Protein AF-A0A1Q7SED5-F1 (afdb_monomer)

Radius of gyration: 15.34 Å; Cα contacts (8 Å, |Δi|>4): 92; chains: 1; bounding box: 30×29×46 Å

Mean predicted aligned error: 9.89 Å

Nearest PDB structures (foldseek):
  7np7-assembly1_DB  TM=5.498E-01  e=6.475E+00  Mycobacterium tuberculosis H37Rv
  9dqj-assembly1_A  TM=3.753E-01  e=3.740E+00  Homo sapiens

Sequence (93 aa):
MKPGSVFAREEALFVLAVLVGSVAGLAAGQILVRWMSGATAGNAALAVATTVTGATHARLVHRRPLGSLLPSVAVGAPLAYVIMRAIHALLGS

Structure (mmCIF, N/CA/C/O backbone):
data_AF-A0A1Q7SED5-F1
#
_entry.id   AF-A0A1Q7SED5-F1
#
loop_
_atom_site.group_PDB
_atom_site.id
_atom_site.type_symbol
_atom_site.label_atom_id
_atom_site.label_alt_id
_atom_site.label_comp_id
_atom_site.label_asym_id
_atom_site.label_entity_id
_atom_site.label_seq_id
_atom_site.pdbx_PDB_ins_code
_atom_site.Cartn_x
_atom_site.Cartn_y
_atom_site.Cartn_z
_atom_site.occupancy
_atom_site.B_iso_or_equiv
_atom_site.auth_seq_id
_atom_site.auth_comp_id
_atom_site.auth_asym_id
_atom_site.auth_atom_id
_atom_site.pdbx_PDB_model_num
ATOM 1 N N . MET A 1 1 ? 13.482 1.655 -30.263 1.00 52.50 1 MET A N 1
ATOM 2 C CA . MET A 1 1 ? 12.116 1.264 -29.834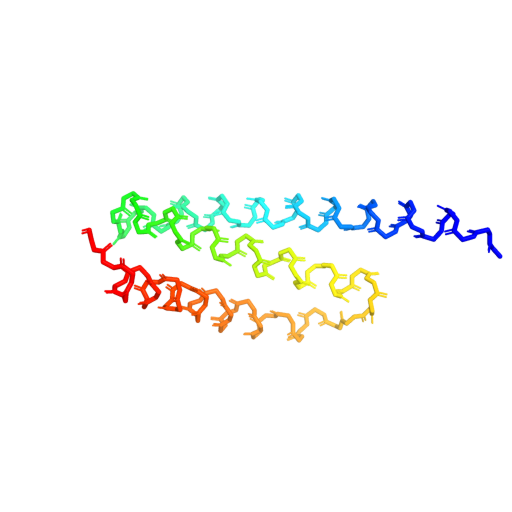 1.00 52.50 1 MET A CA 1
ATOM 3 C C . MET A 1 1 ? 11.217 2.485 -29.982 1.00 52.50 1 MET A C 1
ATOM 5 O O . MET A 1 1 ? 11.672 3.570 -29.647 1.00 52.50 1 MET A O 1
ATOM 9 N N . LYS A 1 2 ? 10.008 2.361 -30.551 1.00 51.25 2 LYS A N 1
ATOM 10 C CA . LYS A 1 2 ? 9.104 3.515 -30.744 1.00 51.25 2 LYS A CA 1
ATOM 11 C C . LYS A 1 2 ? 8.656 4.051 -29.372 1.00 51.25 2 LYS A C 1
ATOM 13 O O . LYS A 1 2 ? 8.293 3.223 -28.537 1.00 51.25 2 LYS A O 1
ATOM 18 N N . PRO A 1 3 ? 8.618 5.372 -29.130 1.00 56.75 3 PRO A N 1
ATOM 19 C CA . PRO A 1 3 ? 8.242 5.936 -27.827 1.00 56.75 3 PRO A CA 1
ATOM 20 C C . PRO A 1 3 ? 6.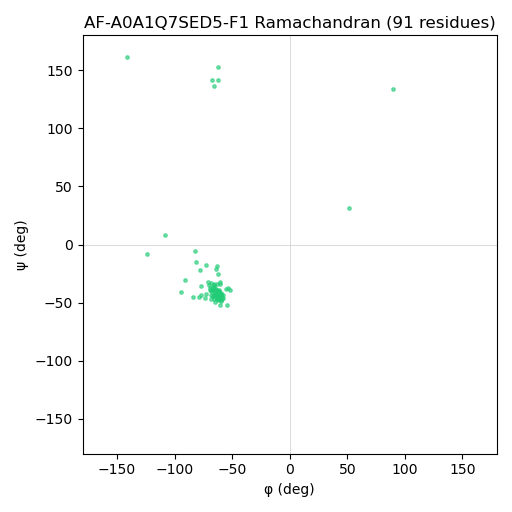882 5.422 -27.320 1.00 56.75 3 PRO A C 1
ATOM 22 O O . PRO A 1 3 ? 6.769 5.056 -26.156 1.00 56.75 3 PRO A O 1
ATOM 25 N N . GLY A 1 4 ? 5.896 5.223 -28.205 1.00 63.44 4 GLY A N 1
ATOM 26 C CA . GLY A 1 4 ? 4.597 4.639 -27.831 1.00 63.44 4 GLY A CA 1
ATOM 27 C C . GLY A 1 4 ? 4.650 3.202 -27.279 1.00 63.44 4 GLY A C 1
ATOM 28 O O . GLY A 1 4 ? 3.798 2.819 -26.489 1.00 63.44 4 GLY A O 1
ATOM 29 N N . SER A 1 5 ? 5.674 2.411 -27.624 1.00 64.81 5 SER A N 1
ATOM 30 C CA . SER A 1 5 ? 5.859 1.053 -27.074 1.00 64.81 5 SER A CA 1
ATOM 31 C C . SER A 1 5 ? 6.438 1.042 -25.654 1.00 64.81 5 SER A C 1
ATOM 33 O O . SER A 1 5 ? 6.264 0.065 -24.931 1.00 64.81 5 SER A O 1
ATOM 35 N N . VAL A 1 6 ? 7.112 2.123 -25.249 1.00 66.62 6 VAL A N 1
ATOM 36 C CA . VAL A 1 6 ? 7.655 2.281 -23.892 1.00 66.62 6 VAL A CA 1
ATOM 37 C C . VAL A 1 6 ? 6.538 2.692 -22.935 1.00 66.62 6 VAL A C 1
ATOM 39 O O . VAL A 1 6 ? 6.378 2.052 -21.901 1.00 66.62 6 VAL A O 1
ATOM 42 N N . PHE A 1 7 ? 5.698 3.650 -23.343 1.00 68.31 7 PHE A N 1
ATOM 43 C CA . PHE A 1 7 ? 4.521 4.072 -22.576 1.00 68.31 7 PHE A CA 1
ATOM 44 C C . PHE A 1 7 ? 3.532 2.926 -22.335 1.00 68.31 7 PHE A C 1
ATOM 46 O O . PHE A 1 7 ? 3.175 2.662 -21.193 1.00 68.31 7 PHE A O 1
ATOM 53 N N . ALA A 1 8 ? 3.172 2.164 -23.375 1.00 77.38 8 ALA A N 1
ATOM 54 C CA . ALA A 1 8 ? 2.263 1.022 -23.224 1.00 77.38 8 ALA A CA 1
ATOM 55 C C . ALA A 1 8 ? 2.809 -0.052 -22.262 1.00 77.38 8 ALA A C 1
ATOM 57 O O . ALA A 1 8 ? 2.057 -0.717 -21.549 1.00 77.38 8 ALA A O 1
ATOM 58 N N . ARG A 1 9 ? 4.137 -0.221 -22.220 1.00 80.56 9 ARG A N 1
ATOM 59 C CA . ARG A 1 9 ? 4.793 -1.150 -21.298 1.00 80.56 9 ARG A CA 1
ATOM 60 C C . ARG A 1 9 ? 4.772 -0.628 -19.863 1.00 80.56 9 ARG A C 1
ATOM 62 O O . ARG A 1 9 ? 4.536 -1.419 -18.957 1.00 80.56 9 ARG A O 1
ATOM 69 N N . GLU A 1 10 ? 5.027 0.657 -19.643 1.00 78.50 10 GLU A N 1
ATOM 70 C CA . GLU A 1 10 ? 4.952 1.259 -18.306 1.00 78.50 10 GLU A CA 1
ATOM 71 C C . GLU A 1 10 ? 3.528 1.230 -17.748 1.00 78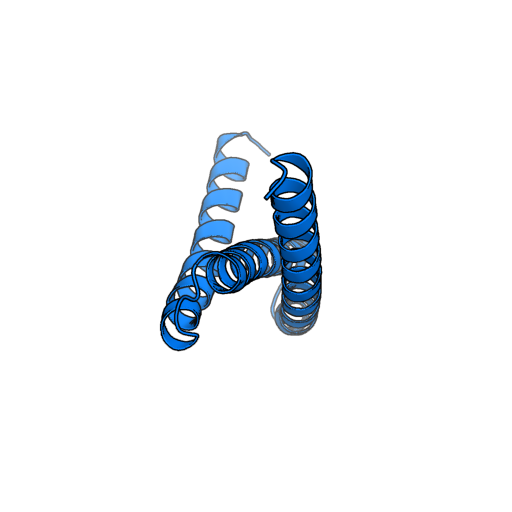.50 10 GLU A C 1
ATOM 73 O O . GLU A 1 10 ? 3.343 0.806 -16.609 1.00 78.50 10 GLU A O 1
ATOM 78 N N . GLU A 1 11 ? 2.516 1.550 -18.558 1.00 82.06 11 GLU A N 1
ATOM 79 C CA . GLU A 1 11 ? 1.113 1.461 -18.140 1.00 82.06 11 GLU A CA 1
ATOM 80 C C . GLU A 1 11 ? 0.712 0.030 -17.768 1.00 82.06 11 GLU A C 1
ATOM 82 O O . GLU A 1 11 ? 0.111 -0.189 -16.718 1.00 82.06 11 GLU A O 1
ATOM 87 N N . ALA A 1 12 ? 1.107 -0.970 -18.562 1.00 83.44 12 ALA A N 1
ATOM 88 C CA . ALA A 1 12 ? 0.833 -2.370 -18.241 1.00 83.44 12 ALA A CA 1
ATOM 89 C C . ALA A 1 12 ? 1.490 -2.807 -16.916 1.00 83.44 12 ALA A C 1
ATOM 91 O O . ALA A 1 12 ? 0.885 -3.534 -16.123 1.00 83.44 12 ALA A O 1
ATOM 92 N N . LEU A 1 13 ? 2.717 -2.348 -16.646 1.00 83.44 13 LEU A N 1
ATOM 93 C CA . LEU A 1 13 ? 3.411 -2.624 -15.385 1.00 83.44 13 LEU A CA 1
ATOM 94 C C . LEU A 1 13 ? 2.774 -1.884 -14.204 1.00 83.44 13 LEU A C 1
ATOM 96 O O . LEU A 1 13 ? 2.726 -2.434 -13.102 1.00 83.44 13 LEU A O 1
ATOM 100 N N . PHE A 1 14 ? 2.262 -0.675 -14.424 1.00 81.88 14 PHE A N 1
ATOM 101 C CA . PHE A 1 14 ? 1.500 0.065 -13.426 1.00 81.88 14 PHE A CA 1
ATOM 102 C C . PHE A 1 14 ? 0.181 -0.635 -13.096 1.00 81.88 14 PHE A C 1
ATOM 104 O O . PHE A 1 14 ? -0.098 -0.859 -11.922 1.00 81.88 14 PHE A O 1
ATOM 111 N N . VAL A 1 15 ? -0.582 -1.080 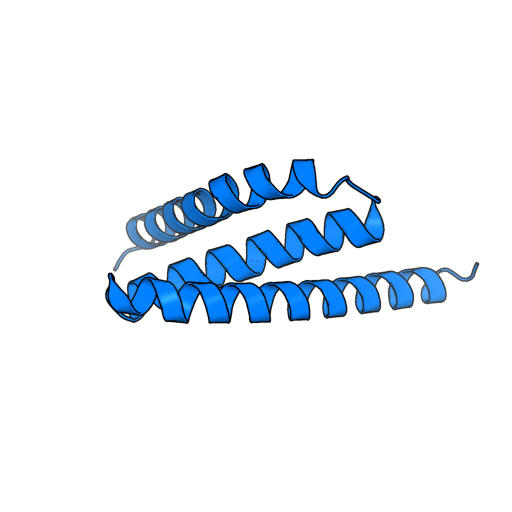-14.099 1.00 86.75 15 VAL A N 1
ATOM 112 C CA . VAL A 1 15 ? -1.818 -1.853 -13.890 1.00 86.75 15 VAL A CA 1
ATOM 113 C C . VAL A 1 15 ? -1.534 -3.131 -13.098 1.00 86.75 15 VAL A C 1
ATOM 115 O O . VAL A 1 15 ? -2.244 -3.434 -12.140 1.00 86.75 15 VAL A O 1
ATOM 118 N N . LEU A 1 16 ? -0.457 -3.850 -13.428 1.00 84.38 16 LEU A N 1
ATOM 119 C CA . LEU A 1 16 ? -0.046 -5.028 -12.664 1.00 84.38 16 LEU A CA 1
ATOM 120 C C . LEU A 1 16 ? 0.297 -4.671 -11.209 1.00 84.38 16 LEU A C 1
ATOM 122 O O . LEU A 1 16 ? -0.091 -5.386 -10.285 1.00 84.38 16 LEU A O 1
ATOM 126 N N . ALA A 1 17 ? 0.993 -3.556 -10.993 1.00 84.44 17 ALA A N 1
ATOM 127 C CA . ALA A 1 17 ? 1.315 -3.075 -9.657 1.00 84.44 17 ALA A CA 1
ATOM 128 C C . ALA A 1 17 ? 0.064 -2.686 -8.856 1.00 84.44 17 ALA A C 1
ATOM 130 O O . ALA A 1 17 ? -0.008 -3.004 -7.668 1.00 84.44 17 ALA A O 1
ATOM 131 N N . VAL A 1 18 ? -0.925 -2.063 -9.503 1.00 84.81 18 VAL A N 1
ATOM 132 C CA . VAL A 1 18 ? -2.218 -1.717 -8.898 1.00 84.81 18 VAL A CA 1
ATOM 133 C C . VAL A 1 18 ? -2.955 -2.981 -8.477 1.00 84.81 18 VAL A C 1
ATOM 135 O O . VAL A 1 18 ? -3.412 -3.047 -7.343 1.00 84.81 18 VAL A O 1
ATOM 138 N N . LEU A 1 19 ? -3.006 -4.016 -9.323 1.00 88.44 19 LEU A N 1
ATOM 139 C CA . LEU A 1 19 ? -3.640 -5.291 -8.967 1.00 88.44 19 LEU A CA 1
ATOM 140 C C . LEU A 1 19 ? -3.005 -5.914 -7.717 1.00 88.44 19 LEU A C 1
ATOM 142 O O . LEU A 1 19 ? -3.714 -6.320 -6.796 1.00 88.44 19 LEU A O 1
ATOM 146 N N . VAL A 1 20 ? -1.671 -5.943 -7.651 1.00 85.25 20 VAL A N 1
ATOM 147 C CA . VAL A 1 20 ? -0.942 -6.458 -6.479 1.00 85.25 20 VAL A CA 1
ATOM 148 C C . VAL A 1 20 ? -1.232 -5.612 -5.236 1.00 85.25 20 VAL A C 1
ATOM 150 O O . VAL A 1 20 ? -1.491 -6.160 -4.162 1.00 85.25 20 VAL A O 1
ATOM 153 N N . GLY A 1 21 ? -1.242 -4.285 -5.376 1.00 84.19 21 GLY A N 1
ATOM 154 C CA . GLY A 1 21 ? -1.602 -3.369 -4.300 1.00 84.19 21 GLY A CA 1
ATOM 155 C C . GLY A 1 21 ? -3.029 -3.565 -3.800 1.00 84.19 21 GLY A C 1
ATOM 156 O O . GLY A 1 21 ? -3.238 -3.687 -2.597 1.00 84.19 21 GLY A O 1
ATOM 157 N N . SER A 1 22 ? -4.008 -3.671 -4.696 1.00 82.56 22 SER A N 1
ATOM 158 C CA . SER A 1 22 ? -5.414 -3.895 -4.348 1.00 82.56 22 SER A CA 1
ATOM 159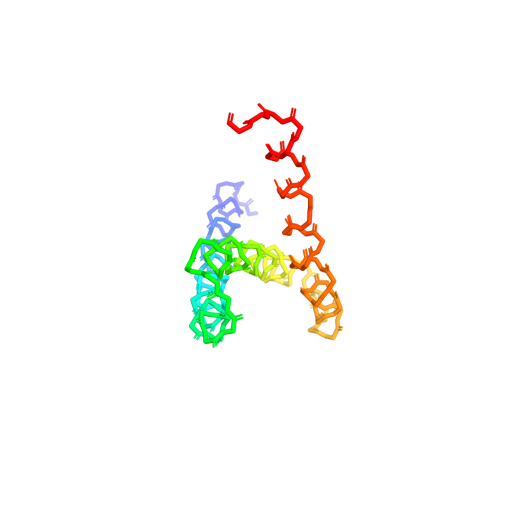 C C . SER A 1 22 ? -5.617 -5.196 -3.576 1.00 82.56 22 SER A C 1
ATOM 161 O O . SER A 1 22 ? -6.315 -5.194 -2.562 1.00 82.56 22 SER A O 1
ATOM 163 N N . VAL A 1 23 ? -4.973 -6.291 -3.997 1.00 87.50 23 VAL A N 1
ATOM 164 C CA . VAL A 1 23 ? -5.036 -7.574 -3.276 1.00 87.50 23 VAL A CA 1
ATOM 165 C C . VAL A 1 23 ? -4.422 -7.447 -1.879 1.00 87.50 23 VAL A C 1
ATOM 167 O O . VAL A 1 23 ? -5.019 -7.902 -0.902 1.00 87.50 23 VAL A O 1
ATOM 170 N N . ALA A 1 24 ? -3.269 -6.785 -1.757 1.00 82.50 24 ALA A N 1
ATOM 171 C CA . ALA A 1 24 ? -2.625 -6.564 -0.465 1.00 82.50 24 ALA A CA 1
ATOM 172 C C . ALA A 1 24 ? -3.460 -5.667 0.464 1.00 82.50 24 ALA A C 1
ATOM 174 O O . ALA A 1 24 ? -3.583 -5.958 1.653 1.00 82.50 24 ALA A O 1
ATOM 175 N N . GLY A 1 25 ? -4.073 -4.611 -0.075 1.00 81.19 25 GLY A N 1
ATOM 176 C CA . GLY A 1 25 ? -4.982 -3.738 0.663 1.00 81.19 25 GLY A CA 1
ATOM 177 C C . GLY A 1 25 ? -6.225 -4.472 1.152 1.00 81.19 25 GLY A C 1
ATOM 178 O O . GLY A 1 25 ? -6.570 -4.362 2.324 1.00 81.19 25 GLY A O 1
ATOM 179 N N . LEU A 1 26 ? -6.857 -5.282 0.297 1.00 84.12 26 LEU A N 1
ATOM 180 C CA . LEU A 1 26 ? -7.998 -6.121 0.679 1.00 84.12 26 LEU A CA 1
ATOM 181 C C . LEU A 1 26 ? -7.635 -7.093 1.805 1.00 84.12 26 LEU A C 1
ATOM 183 O O . LEU A 1 26 ? -8.356 -7.174 2.799 1.00 84.12 26 LEU A O 1
ATOM 187 N N . ALA A 1 27 ? -6.501 -7.788 1.682 1.00 83.12 27 ALA A N 1
ATOM 188 C CA . ALA A 1 27 ? -6.018 -8.696 2.719 1.00 83.12 27 ALA A CA 1
ATOM 189 C C . ALA A 1 27 ? -5.757 -7.958 4.044 1.00 83.12 27 ALA A C 1
ATOM 191 O O . ALA A 1 27 ? -6.201 -8.408 5.101 1.00 83.12 27 ALA A O 1
ATOM 192 N N . ALA A 1 28 ? -5.101 -6.795 3.991 1.00 78.50 28 ALA A N 1
ATOM 193 C CA . ALA A 1 28 ? -4.857 -5.970 5.169 1.00 78.50 28 ALA A CA 1
ATOM 194 C C . ALA A 1 28 ? -6.165 -5.491 5.811 1.00 78.50 28 ALA A C 1
ATOM 196 O O . ALA A 1 28 ? -6.322 -5.611 7.023 1.00 78.50 28 ALA A O 1
ATOM 197 N N . GLY A 1 29 ? -7.126 -5.015 5.017 1.00 79.81 29 GLY A N 1
ATOM 198 C CA . GLY A 1 29 ? -8.431 -4.566 5.500 1.00 79.81 29 GLY A CA 1
ATOM 199 C C . GLY A 1 29 ? -9.210 -5.665 6.217 1.00 79.81 29 GLY A C 1
ATOM 200 O O . GLY A 1 29 ? -9.725 -5.432 7.308 1.00 79.81 29 GLY A O 1
ATOM 201 N N . GLN A 1 30 ? -9.223 -6.881 5.663 1.00 85.06 30 GLN A N 1
ATOM 202 C CA . GLN A 1 30 ? -9.865 -8.046 6.287 1.00 85.06 30 GLN A CA 1
ATOM 203 C C . GLN A 1 30 ? -9.213 -8.436 7.623 1.00 85.06 30 GLN A C 1
ATOM 205 O O . GLN A 1 30 ? -9.895 -8.868 8.551 1.00 85.06 30 GLN A O 1
ATOM 210 N N . ILE A 1 31 ? -7.896 -8.262 7.755 1.00 82.19 31 ILE A N 1
ATOM 211 C CA . ILE A 1 31 ? -7.187 -8.508 9.018 1.00 82.19 31 ILE A CA 1
ATOM 212 C C . ILE A 1 31 ? -7.482 -7.387 10.023 1.00 82.19 31 ILE A C 1
ATOM 214 O O . ILE A 1 31 ? -7.790 -7.662 11.182 1.00 82.19 31 ILE A O 1
ATOM 218 N N . LEU A 1 32 ? -7.416 -6.129 9.583 1.00 78.38 32 LEU A N 1
ATOM 219 C CA . LEU A 1 32 ? -7.535 -4.938 10.428 1.00 78.38 32 LEU A CA 1
ATOM 220 C C . LEU A 1 32 ? -8.958 -4.719 10.948 1.00 78.38 32 LEU A C 1
ATOM 222 O O . LEU A 1 32 ? -9.116 -4.273 12.082 1.00 78.38 32 LEU A O 1
ATOM 226 N N . VAL A 1 33 ? -9.994 -5.090 10.188 1.00 82.06 33 VAL A N 1
ATOM 227 C CA . VAL A 1 33 ? -11.396 -4.940 10.624 1.00 82.06 33 VAL A CA 1
ATOM 228 C C . VAL A 1 33 ? -11.728 -5.786 11.860 1.00 82.06 33 VAL A C 1
ATOM 230 O O . VAL A 1 33 ? -12.686 -5.496 12.568 1.00 82.06 33 VAL A O 1
ATOM 233 N N . ARG A 1 34 ? -10.911 -6.806 12.169 1.00 83.12 34 ARG A N 1
ATOM 234 C CA . ARG A 1 34 ? -11.050 -7.618 13.392 1.00 83.12 34 ARG A CA 1
ATOM 235 C C . ARG A 1 34 ? -10.619 -6.870 14.659 1.00 83.12 34 ARG A C 1
ATOM 237 O O . ARG A 1 34 ? -10.975 -7.298 15.750 1.00 83.12 34 ARG A O 1
ATOM 244 N N . TRP A 1 35 ? -9.861 -5.782 14.515 1.00 78.19 35 TRP A N 1
ATOM 245 C CA . TRP A 1 35 ? -9.250 -5.030 15.618 1.00 78.19 35 TRP A CA 1
ATOM 246 C C . TRP A 1 35 ? -9.626 -3.541 15.618 1.00 78.19 35 TRP A C 1
ATOM 248 O O . TRP A 1 35 ? -9.274 -2.816 16.545 1.00 78.19 35 TRP A O 1
ATOM 258 N N . MET A 1 36 ? -10.296 -3.061 14.568 1.00 80.88 36 MET A N 1
ATOM 259 C CA . MET A 1 36 ? -10.531 -1.641 14.298 1.00 80.88 36 MET A CA 1
ATOM 260 C C . MET A 1 36 ? -11.936 -1.412 13.738 1.00 80.88 36 MET A C 1
ATOM 262 O O . MET A 1 36 ? -12.547 -2.323 13.185 1.00 80.88 36 MET A O 1
ATOM 266 N N . SER A 1 37 ? -12.431 -0.172 13.803 1.00 82.44 37 SER A N 1
ATOM 267 C CA . SER A 1 37 ? -13.667 0.201 13.105 1.00 82.44 37 SER A CA 1
ATOM 268 C C . SER A 1 37 ? -13.508 0.054 11.586 1.00 82.44 37 SER A C 1
ATOM 270 O O . SER A 1 37 ? -12.409 0.215 11.047 1.00 82.44 37 SER A O 1
ATOM 272 N N . GLY A 1 38 ? -14.614 -0.200 10.876 1.00 76.88 38 GLY A N 1
ATOM 273 C CA . GLY A 1 38 ? -14.601 -0.372 9.418 1.00 76.88 38 GLY A CA 1
ATOM 274 C C . GLY A 1 38 ? -13.981 0.811 8.665 1.00 76.88 38 GLY A C 1
ATOM 275 O O . GLY A 1 38 ? -13.212 0.607 7.730 1.00 76.88 38 GLY A O 1
ATOM 276 N N . ALA A 1 39 ? -14.226 2.043 9.123 1.00 76.75 39 ALA A N 1
ATOM 277 C CA . ALA A 1 39 ? -13.638 3.247 8.534 1.00 76.75 39 ALA A CA 1
ATOM 278 C C . ALA A 1 39 ? -12.110 3.302 8.717 1.00 76.75 39 ALA A C 1
ATOM 280 O O . ALA A 1 39 ? -11.370 3.607 7.781 1.00 76.75 39 ALA A O 1
ATOM 281 N N . THR A 1 40 ? -11.613 2.960 9.909 1.00 75.12 40 THR A N 1
ATOM 282 C CA . THR A 1 40 ? -10.172 2.920 10.187 1.00 75.12 40 THR A CA 1
ATOM 283 C C . THR A 1 40 ? -9.478 1.796 9.419 1.00 75.12 40 THR A C 1
ATOM 285 O O . THR A 1 40 ? -8.431 2.030 8.814 1.00 75.12 40 THR A O 1
ATOM 288 N N . ALA A 1 41 ? -10.079 0.605 9.384 1.00 75.19 41 ALA A N 1
ATOM 289 C CA . ALA A 1 41 ? -9.563 -0.528 8.624 1.00 75.19 41 ALA A CA 1
ATOM 290 C C . ALA A 1 41 ? -9.534 -0.237 7.115 1.00 75.19 41 ALA A C 1
ATOM 292 O O . ALA A 1 41 ? -8.550 -0.568 6.458 1.00 75.19 41 ALA A O 1
ATOM 293 N N . GLY A 1 42 ? -10.559 0.433 6.575 1.00 76.56 42 GLY A N 1
ATOM 294 C CA . GLY A 1 42 ? -10.612 0.848 5.171 1.00 76.56 42 GLY A CA 1
ATOM 295 C C . GLY A 1 42 ? -9.512 1.846 4.797 1.00 76.56 42 GLY A C 1
ATOM 296 O O . GLY A 1 42 ? -8.816 1.655 3.801 1.00 76.56 42 GLY A O 1
ATOM 297 N N . ASN A 1 43 ? -9.280 2.863 5.630 1.00 80.12 43 ASN A N 1
ATOM 298 C CA . ASN A 1 43 ? -8.208 3.837 5.398 1.00 80.12 43 ASN A CA 1
ATOM 299 C C . ASN A 1 43 ? -6.814 3.196 5.488 1.00 80.12 43 ASN A C 1
ATOM 301 O O . ASN A 1 43 ? -5.940 3.480 4.668 1.00 80.12 43 ASN A O 1
ATOM 305 N N . ALA A 1 44 ? -6.603 2.298 6.451 1.00 73.00 44 ALA A N 1
ATOM 306 C CA . ALA A 1 44 ? -5.350 1.560 6.572 1.00 73.00 44 ALA A CA 1
ATOM 307 C C . ALA A 1 44 ? -5.143 0.580 5.400 1.00 73.00 44 ALA A C 1
ATOM 309 O O . ALA A 1 44 ?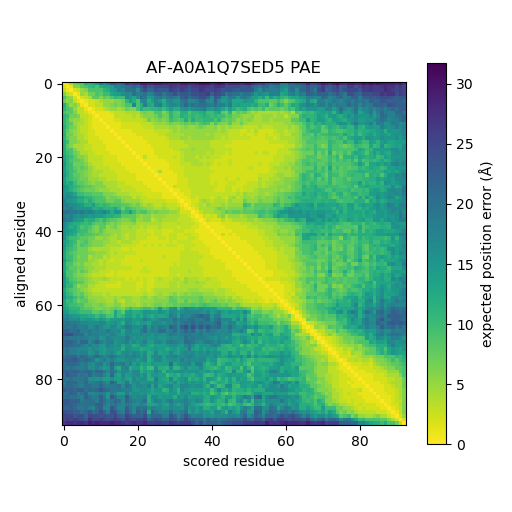 -4.042 0.493 4.858 1.00 73.00 44 ALA A O 1
ATOM 310 N N . ALA A 1 45 ? -6.201 -0.096 4.945 1.00 78.75 45 ALA A N 1
ATOM 311 C CA . ALA A 1 45 ? -6.183 -0.946 3.757 1.00 78.75 45 ALA A CA 1
ATOM 312 C C . ALA A 1 45 ? -5.801 -0.166 2.493 1.00 78.75 45 ALA A C 1
ATOM 314 O O . ALA A 1 45 ? -4.980 -0.636 1.705 1.00 78.75 45 ALA A O 1
ATOM 315 N N . LEU A 1 46 ? -6.345 1.042 2.322 1.00 78.44 46 LEU A N 1
ATOM 316 C CA . LEU A 1 46 ? -6.003 1.923 1.207 1.00 78.44 46 LEU A CA 1
ATOM 317 C C . LEU A 1 46 ? -4.530 2.348 1.257 1.00 78.44 46 LEU A C 1
ATOM 319 O O . LEU A 1 46 ? -3.841 2.290 0.240 1.00 78.44 46 LEU A O 1
ATOM 323 N N . ALA A 1 47 ? -4.029 2.714 2.439 1.00 77.75 47 ALA A N 1
ATOM 324 C CA . ALA A 1 47 ? -2.625 3.066 2.634 1.00 77.75 47 ALA A CA 1
ATOM 325 C C . ALA A 1 47 ? -1.681 1.892 2.314 1.00 77.75 47 ALA A C 1
ATOM 327 O O . ALA A 1 47 ? -0.639 2.078 1.679 1.00 77.75 47 ALA A O 1
ATOM 328 N N . VAL A 1 48 ? -2.056 0.667 2.697 1.00 76.94 48 VAL A N 1
ATOM 329 C CA . VAL A 1 48 ? -1.324 -0.547 2.305 1.00 76.94 48 VAL A CA 1
ATOM 330 C C . VAL A 1 48 ? -1.376 -0.735 0.789 1.00 76.94 48 VAL A C 1
ATOM 332 O O . VAL A 1 48 ? -0.334 -0.962 0.176 1.00 76.94 48 VAL A O 1
ATOM 335 N N . ALA A 1 49 ? -2.549 -0.588 0.168 1.00 81.31 49 ALA A N 1
ATOM 336 C CA . ALA A 1 49 ? -2.716 -0.785 -1.268 1.00 81.31 49 ALA A CA 1
ATOM 337 C C . ALA A 1 49 ? -1.837 0.154 -2.102 1.00 81.31 49 ALA A C 1
ATOM 339 O O . ALA A 1 49 ? -1.140 -0.296 -3.016 1.00 81.31 49 ALA A O 1
ATOM 340 N N . THR A 1 50 ? -1.823 1.448 -1.778 1.00 81.19 50 THR A N 1
ATOM 341 C CA . THR A 1 50 ? -1.030 2.451 -2.507 1.00 81.19 50 THR A CA 1
ATOM 342 C C . THR A 1 50 ? 0.466 2.251 -2.292 1.00 81.19 50 THR A C 1
ATOM 344 O O . THR A 1 50 ? 1.240 2.315 -3.249 1.00 81.19 50 THR A O 1
ATOM 347 N N . THR A 1 51 ? 0.881 1.918 -1.068 1.00 80.81 51 THR A N 1
ATOM 348 C CA . THR A 1 51 ? 2.292 1.662 -0.754 1.00 80.81 51 THR A CA 1
ATOM 349 C C . THR A 1 51 ? 2.801 0.411 -1.468 1.00 80.81 51 THR A C 1
ATOM 351 O O . THR A 1 51 ? 3.873 0.435 -2.074 1.00 80.81 51 THR A O 1
ATOM 354 N N . VAL A 1 52 ? 2.016 -0.672 -1.471 1.00 80.44 52 VAL A N 1
ATOM 355 C CA . VAL A 1 52 ? 2.353 -1.910 -2.191 1.00 80.44 52 VAL A CA 1
ATOM 356 C C . VAL A 1 52 ? 2.343 -1.690 -3.704 1.00 80.44 52 VAL A C 1
ATOM 358 O O . VAL A 1 52 ? 3.218 -2.220 -4.390 1.00 80.44 52 VAL A O 1
ATOM 361 N N . THR A 1 53 ? 1.432 -0.865 -4.228 1.00 84.00 53 THR A N 1
ATOM 362 C CA . THR A 1 53 ? 1.424 -0.467 -5.646 1.00 84.00 53 THR A CA 1
ATOM 363 C C . THR A 1 53 ? 2.718 0.256 -6.008 1.00 84.00 53 THR A C 1
ATOM 365 O O . THR A 1 53 ? 3.419 -0.162 -6.928 1.00 84.00 53 THR A O 1
ATOM 368 N N . GLY A 1 54 ? 3.098 1.291 -5.251 1.00 78.81 54 GLY A N 1
ATOM 369 C CA . GLY A 1 54 ? 4.335 2.041 -5.489 1.00 78.81 54 GLY A CA 1
ATOM 370 C C . GLY A 1 54 ? 5.586 1.165 -5.382 1.00 78.81 54 GLY A C 1
ATOM 371 O O . GLY A 1 54 ? 6.462 1.218 -6.246 1.00 78.81 54 GLY A O 1
ATOM 372 N N . ALA A 1 55 ? 5.638 0.292 -4.373 1.00 78.81 55 ALA A N 1
ATOM 373 C CA . ALA A 1 55 ? 6.711 -0.681 -4.176 1.00 78.81 55 ALA A CA 1
ATOM 374 C C . ALA A 1 55 ? 6.818 -1.680 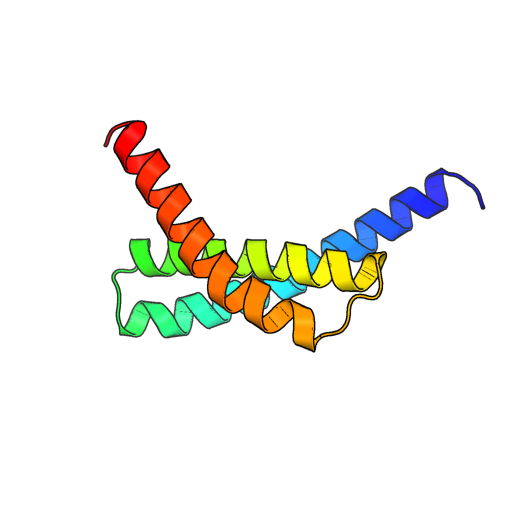-5.343 1.00 78.81 55 ALA A C 1
ATOM 376 O O . ALA A 1 55 ? 7.910 -1.932 -5.863 1.00 78.81 55 ALA A O 1
ATOM 377 N N . THR A 1 56 ? 5.685 -2.227 -5.783 1.00 80.62 56 THR A N 1
ATOM 378 C CA . THR A 1 56 ? 5.614 -3.184 -6.896 1.00 80.62 56 THR A CA 1
ATOM 379 C C . THR A 1 56 ? 6.001 -2.519 -8.208 1.00 80.62 56 THR A C 1
ATOM 381 O O . THR A 1 56 ? 6.818 -3.064 -8.946 1.00 80.62 56 THR A O 1
ATOM 384 N N . HIS A 1 57 ? 5.504 -1.312 -8.468 1.00 81.00 57 HIS A N 1
ATOM 385 C CA . HIS A 1 57 ? 5.852 -0.543 -9.657 1.00 81.00 57 HIS A CA 1
ATOM 386 C C . HIS A 1 57 ? 7.351 -0.212 -9.688 1.00 81.00 57 HIS A C 1
ATOM 388 O O . HIS A 1 57 ? 8.029 -0.503 -10.672 1.00 81.00 57 HIS A O 1
ATOM 394 N N . ALA A 1 58 ? 7.913 0.281 -8.578 1.00 77.06 58 ALA A N 1
ATOM 395 C CA . ALA A 1 58 ? 9.344 0.566 -8.472 1.00 77.06 58 ALA A CA 1
ATOM 396 C C . ALA A 1 58 ? 10.207 -0.691 -8.666 1.00 77.06 58 ALA A C 1
ATOM 398 O O . ALA A 1 58 ? 11.289 -0.625 -9.252 1.00 77.06 58 ALA A O 1
ATOM 399 N N . ARG A 1 59 ? 9.733 -1.858 -8.218 1.00 77.12 59 ARG A N 1
ATOM 400 C CA . ARG A 1 59 ? 10.396 -3.138 -8.484 1.00 77.12 59 ARG A CA 1
ATOM 401 C C . ARG A 1 59 ? 10.316 -3.537 -9.953 1.00 77.12 59 ARG A C 1
ATOM 403 O O . ARG A 1 59 ? 11.321 -3.961 -10.513 1.00 77.12 59 ARG A O 1
ATOM 410 N N . LEU A 1 60 ? 9.144 -3.439 -10.565 1.00 77.69 60 LEU A N 1
ATOM 411 C CA . LEU A 1 60 ? 8.926 -3.854 -11.950 1.00 77.69 60 LEU A CA 1
ATOM 412 C C . LEU A 1 60 ? 9.683 -2.963 -12.942 1.00 77.69 60 LEU A C 1
ATOM 414 O O . LEU A 1 60 ? 10.253 -3.469 -13.910 1.00 77.69 60 LEU A O 1
ATOM 418 N N . VAL A 1 61 ? 9.735 -1.658 -12.671 1.00 77.88 61 VAL A N 1
ATOM 419 C CA . VAL A 1 61 ? 10.403 -0.673 -13.530 1.00 77.88 61 VAL A CA 1
ATOM 420 C C . VAL A 1 61 ? 11.904 -0.599 -13.240 1.00 77.88 61 VAL A C 1
ATOM 422 O O . VAL A 1 61 ? 12.706 -0.647 -14.170 1.00 77.88 61 VAL A O 1
ATOM 425 N N . HIS A 1 62 ? 12.313 -0.554 -11.967 1.00 75.94 62 HIS A N 1
ATOM 426 C CA . HIS A 1 62 ? 13.713 -0.314 -11.579 1.00 75.94 62 HIS A CA 1
ATOM 427 C C . HIS A 1 62 ? 14.444 -1.546 -11.018 1.00 75.94 62 HIS A C 1
ATOM 429 O O . HIS A 1 62 ? 15.556 -1.413 -10.512 1.00 75.94 62 HIS A O 1
ATOM 435 N N . ARG A 1 63 ? 13.843 -2.746 -11.073 1.00 72.81 63 ARG A N 1
ATOM 436 C CA . ARG A 1 63 ? 14.409 -4.021 -10.570 1.00 72.81 63 ARG A CA 1
ATOM 437 C C . ARG A 1 63 ? 14.912 -3.972 -9.120 1.00 72.81 63 ARG A C 1
ATOM 439 O O . ARG A 1 63 ? 15.848 -4.684 -8.761 1.00 72.81 63 ARG A O 1
ATOM 446 N N . ARG A 1 64 ? 14.288 -3.157 -8.262 1.00 65.25 64 ARG A N 1
ATOM 447 C CA . ARG A 1 64 ? 14.681 -3.071 -6.847 1.00 65.25 64 ARG A CA 1
ATOM 448 C C . ARG A 1 64 ? 14.488 -4.411 -6.113 1.00 65.25 64 ARG A C 1
ATOM 450 O O . ARG A 1 64 ? 13.495 -5.103 -6.352 1.00 65.25 64 ARG A O 1
ATOM 457 N N . PRO A 1 65 ? 15.408 -4.789 -5.206 1.00 66.00 65 PRO A N 1
ATOM 458 C CA . PRO A 1 65 ? 15.333 -6.055 -4.484 1.00 66.00 65 PRO A CA 1
ATOM 459 C C . PRO A 1 65 ? 14.144 -6.089 -3.512 1.00 66.00 65 PRO A C 1
ATOM 461 O O . PRO A 1 65 ? 13.863 -5.108 -2.823 1.00 66.00 65 PRO A O 1
ATOM 464 N N . LEU A 1 66 ? 13.482 -7.248 -3.411 1.00 58.44 66 LEU A N 1
ATOM 465 C CA . LEU A 1 66 ? 12.314 -7.498 -2.545 1.00 58.44 66 LEU A CA 1
ATOM 466 C C . LEU A 1 66 ? 12.541 -7.097 -1.078 1.00 58.44 66 LEU A C 1
ATOM 468 O O . LEU A 1 66 ? 11.655 -6.515 -0.459 1.00 58.44 66 LEU A O 1
ATOM 472 N N . GLY A 1 67 ? 13.744 -7.343 -0.547 1.00 54.28 67 GLY A N 1
ATOM 473 C CA . GLY A 1 67 ? 14.111 -6.995 0.831 1.00 54.28 67 GLY A CA 1
ATOM 474 C C . GLY A 1 67 ? 14.121 -5.491 1.121 1.00 54.28 67 GLY A C 1
ATOM 475 O O . GLY A 1 67 ? 13.959 -5.099 2.269 1.00 54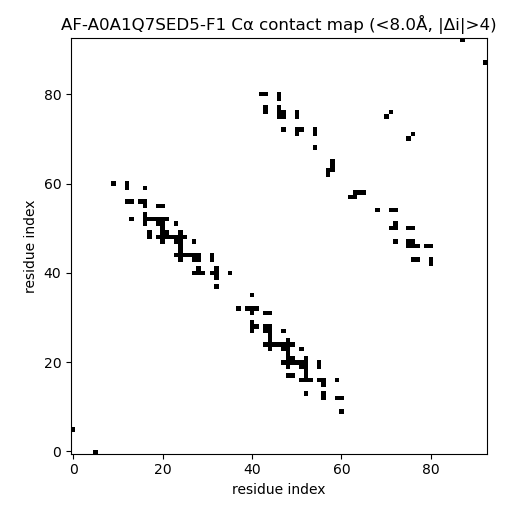.28 67 GLY A O 1
ATOM 476 N N . SER A 1 68 ? 14.233 -4.640 0.093 1.00 58.06 68 SER A N 1
ATOM 477 C CA . SER A 1 68 ? 14.134 -3.180 0.253 1.00 58.06 68 SER A CA 1
ATOM 478 C C . SER A 1 68 ? 12.689 -2.671 0.320 1.00 58.06 68 SER A C 1
ATOM 480 O O . SER A 1 68 ? 12.454 -1.543 0.738 1.00 58.06 68 SER A O 1
ATOM 482 N N . LEU A 1 69 ? 11.714 -3.502 -0.069 1.00 54.25 69 LEU A N 1
ATOM 483 C CA . LEU A 1 69 ? 10.300 -3.127 -0.150 1.00 54.25 69 LEU A CA 1
ATOM 484 C C . LEU A 1 69 ? 9.553 -3.413 1.152 1.00 54.25 69 LEU A C 1
ATOM 486 O O . LEU A 1 69 ? 8.634 -2.675 1.487 1.00 54.25 69 LEU A O 1
ATOM 490 N N . LEU A 1 70 ? 9.964 -4.441 1.902 1.00 57.66 70 LEU A N 1
ATOM 491 C CA . LEU A 1 70 ? 9.398 -4.757 3.217 1.00 57.66 70 LEU A CA 1
ATOM 492 C C . LEU A 1 70 ? 9.445 -3.565 4.188 1.00 57.66 70 LEU A C 1
ATOM 494 O O . LEU A 1 70 ? 8.389 -3.213 4.709 1.00 57.66 70 LEU A O 1
ATOM 498 N N . PRO A 1 71 ? 10.597 -2.896 4.408 1.00 58.62 71 PRO A N 1
ATOM 499 C CA . PRO A 1 71 ? 10.639 -1.716 5.266 1.00 58.62 71 PRO A CA 1
ATOM 500 C C . PRO A 1 71 ? 9.835 -0.548 4.678 1.00 58.62 71 PRO A C 1
ATOM 502 O O . PRO A 1 71 ? 9.166 0.155 5.427 1.00 58.62 71 PRO A O 1
ATOM 505 N N . SER A 1 72 ? 9.803 -0.371 3.350 1.00 58.72 72 SER A N 1
ATOM 506 C CA . SER A 1 72 ? 8.962 0.660 2.721 1.00 58.72 72 SER A CA 1
ATOM 507 C C . SER A 1 72 ? 7.467 0.419 2.913 1.00 58.72 72 SER A C 1
ATOM 509 O O . SER A 1 72 ? 6.741 1.382 3.109 1.00 58.72 72 SER A O 1
ATOM 511 N N . VAL A 1 73 ? 6.989 -0.826 2.887 1.00 59.00 73 VAL A N 1
ATOM 512 C CA . VAL A 1 73 ? 5.573 -1.140 3.137 1.00 59.00 73 VAL A CA 1
ATOM 513 C C . VAL A 1 73 ? 5.260 -1.081 4.631 1.00 59.00 73 VAL A C 1
ATOM 515 O O . VAL A 1 73 ? 4.261 -0.479 5.018 1.00 59.00 73 VAL A O 1
ATOM 518 N N . ALA A 1 74 ? 6.138 -1.632 5.472 1.00 61.25 74 ALA A N 1
ATOM 519 C CA . ALA A 1 74 ? 5.971 -1.657 6.923 1.00 61.25 74 ALA A CA 1
ATOM 520 C C . ALA A 1 74 ? 6.010 -0.260 7.560 1.00 61.25 74 ALA A C 1
ATOM 522 O O . ALA A 1 74 ? 5.301 -0.028 8.531 1.00 61.25 74 ALA A O 1
ATOM 523 N N . VAL A 1 75 ? 6.803 0.669 7.016 1.00 64.69 75 VAL A N 1
ATOM 524 C CA . VAL A 1 75 ? 6.869 2.065 7.483 1.00 64.69 75 VAL A CA 1
ATOM 525 C C . VAL A 1 75 ? 5.927 2.959 6.678 1.00 64.69 75 VAL A C 1
ATOM 527 O O . VAL A 1 75 ? 5.245 3.807 7.245 1.00 64.69 75 VAL A O 1
ATOM 530 N N . GLY A 1 76 ? 5.846 2.761 5.362 1.00 61.41 76 GLY A N 1
ATOM 531 C CA . GLY A 1 76 ? 5.079 3.618 4.461 1.00 61.41 76 GLY A CA 1
ATOM 532 C C . GLY A 1 76 ? 3.572 3.513 4.650 1.00 61.41 76 GLY A C 1
ATOM 533 O O . GLY A 1 76 ? 2.909 4.542 4.641 1.00 61.41 76 GLY A O 1
ATOM 534 N N . ALA A 1 77 ? 3.025 2.320 4.902 1.00 61.84 77 ALA A N 1
ATOM 535 C CA . ALA A 1 77 ? 1.592 2.165 5.146 1.00 61.84 77 ALA A CA 1
ATOM 536 C C . ALA A 1 77 ? 1.117 2.874 6.436 1.00 61.84 77 ALA A C 1
ATOM 538 O O . ALA A 1 77 ? 0.167 3.660 6.356 1.00 61.84 77 ALA A O 1
ATOM 539 N N . PRO A 1 78 ? 1.759 2.691 7.610 1.00 67.00 78 PRO A N 1
ATOM 540 C CA . PRO A 1 78 ? 1.390 3.458 8.797 1.00 67.00 78 PRO A CA 1
ATOM 541 C C . PRO A 1 78 ? 1.687 4.952 8.644 1.00 67.00 78 PRO A C 1
ATOM 543 O O . PRO A 1 78 ? 0.872 5.766 9.073 1.00 67.00 78 PRO A O 1
ATOM 546 N N . LEU A 1 79 ? 2.786 5.336 7.985 1.00 66.94 79 LEU A N 1
ATOM 547 C CA . LEU A 1 79 ? 3.098 6.745 7.733 1.00 66.94 79 LEU A CA 1
ATOM 548 C C . LEU A 1 79 ? 2.039 7.412 6.839 1.00 66.94 79 LEU A C 1
ATOM 550 O O . LEU A 1 79 ? 1.547 8.485 7.173 1.00 66.94 79 LEU A O 1
ATOM 554 N N . ALA A 1 80 ? 1.637 6.764 5.745 1.00 68.00 80 ALA A N 1
ATOM 555 C CA . ALA A 1 80 ? 0.597 7.254 4.844 1.00 68.00 80 ALA A CA 1
ATOM 556 C C . ALA A 1 80 ? -0.755 7.381 5.559 1.00 68.00 80 ALA A C 1
ATOM 558 O O . ALA A 1 80 ? -1.449 8.380 5.378 1.00 68.00 80 ALA A O 1
ATOM 559 N N . TYR A 1 81 ? -1.100 6.423 6.425 1.00 64.88 81 TYR A N 1
ATOM 560 C CA . TYR A 1 81 ? -2.301 6.510 7.254 1.00 64.88 81 TYR A CA 1
ATOM 561 C C . TYR A 1 81 ? -2.249 7.692 8.236 1.00 64.88 81 TYR A C 1
ATOM 563 O O . TYR A 1 81 ? -3.216 8.447 8.345 1.00 64.88 81 TYR A O 1
ATOM 571 N N . VAL A 1 82 ? -1.120 7.895 8.925 1.00 71.06 82 VAL A N 1
ATOM 572 C CA . VAL A 1 82 ? -0.937 9.021 9.857 1.00 71.06 82 VAL A CA 1
ATOM 573 C C . VAL A 1 82 ? -1.009 10.358 9.123 1.00 71.06 82 VAL A C 1
ATOM 575 O O . VAL A 1 82 ? -1.701 11.260 9.588 1.00 71.06 82 VAL A O 1
ATOM 578 N N . ILE A 1 83 ? -0.366 10.476 7.959 1.00 72.50 83 ILE A N 1
ATOM 579 C CA . ILE A 1 83 ? -0.408 11.687 7.130 1.00 72.50 83 ILE A CA 1
ATOM 580 C C . ILE A 1 83 ? -1.835 11.953 6.642 1.00 72.50 83 ILE A C 1
ATOM 582 O O . ILE A 1 83 ? -2.323 13.069 6.788 1.00 72.50 83 ILE A O 1
ATOM 586 N N . MET A 1 84 ? -2.539 10.941 6.127 1.00 72.12 84 MET A N 1
ATOM 587 C CA . MET A 1 84 ? -3.929 11.083 5.683 1.00 72.12 84 MET A CA 1
ATOM 588 C C . MET A 1 84 ? -4.838 11.536 6.831 1.00 72.12 84 MET A C 1
ATOM 590 O O . MET A 1 84 ? -5.670 12.422 6.648 1.00 72.12 84 MET A O 1
ATOM 594 N N . ARG A 1 85 ? -4.653 10.974 8.030 1.00 68.00 85 ARG A N 1
ATOM 595 C CA . ARG A 1 85 ? -5.417 11.351 9.224 1.00 68.00 85 ARG A CA 1
ATOM 596 C C . ARG A 1 85 ? -5.076 12.758 9.714 1.00 68.00 85 ARG A C 1
ATOM 598 O O . ARG A 1 85 ? -5.980 13.476 10.130 1.00 68.00 85 ARG A O 1
ATOM 605 N N . ALA A 1 86 ? -3.810 13.162 9.638 1.00 70.19 86 ALA A N 1
ATOM 606 C CA . ALA A 1 86 ? -3.380 14.521 9.954 1.00 70.19 86 ALA A CA 1
ATOM 607 C C . ALA A 1 86 ? -3.973 15.536 8.969 1.00 70.19 86 ALA A C 1
ATOM 609 O O . ALA A 1 86 ? -4.490 16.563 9.394 1.00 70.19 86 ALA A O 1
ATOM 610 N N . ILE A 1 87 ? -3.977 15.218 7.671 1.00 75.12 87 ILE A N 1
ATOM 611 C CA . ILE A 1 87 ? -4.606 16.039 6.629 1.00 75.12 87 ILE A CA 1
ATOM 612 C C . ILE A 1 87 ? -6.114 16.161 6.876 1.00 75.12 87 ILE A C 1
ATOM 614 O O . ILE A 1 87 ? -6.639 17.265 6.818 1.00 75.12 87 ILE A O 1
ATOM 618 N N . HIS A 1 88 ? -6.805 15.068 7.213 1.00 69.62 88 HIS A N 1
ATOM 619 C CA . HIS A 1 88 ? -8.236 15.107 7.543 1.00 69.62 88 HIS A CA 1
ATOM 620 C C . HIS A 1 88 ? -8.524 15.944 8.799 1.00 69.62 88 HIS A C 1
ATOM 622 O O . HIS A 1 88 ? -9.498 16.686 8.836 1.00 69.62 88 HIS A O 1
ATOM 628 N N . ALA A 1 89 ? -7.663 15.864 9.819 1.00 68.19 89 ALA A N 1
ATOM 629 C CA . ALA A 1 89 ? -7.783 16.690 11.019 1.00 68.19 89 ALA A CA 1
ATOM 630 C C . ALA A 1 89 ? -7.505 18.181 10.743 1.00 68.19 89 ALA A C 1
ATOM 632 O O . ALA A 1 89 ? -8.118 19.039 11.370 1.00 68.19 89 ALA A O 1
ATOM 633 N N . LEU A 1 90 ? -6.599 18.487 9.807 1.00 69.56 90 LEU A N 1
ATOM 634 C CA . LEU A 1 90 ? -6.253 19.852 9.392 1.00 69.56 90 LEU A CA 1
ATOM 635 C C . LEU A 1 90 ? -7.294 20.481 8.460 1.00 69.56 90 LEU A C 1
ATOM 637 O O . LEU A 1 90 ? -7.516 21.685 8.532 1.00 69.56 90 LEU A O 1
ATOM 641 N N . LEU A 1 91 ? -7.915 19.688 7.583 1.00 73.94 91 LEU A N 1
ATOM 642 C CA . LEU A 1 91 ? -8.930 20.154 6.631 1.00 73.94 91 LEU A CA 1
ATOM 643 C C . LEU A 1 91 ? -10.337 20.270 7.240 1.00 73.94 91 LEU A C 1
ATOM 645 O O . LEU A 1 91 ? -11.219 20.821 6.589 1.00 73.94 91 LEU A O 1
ATOM 649 N N . GLY A 1 92 ? -10.515 19.838 8.491 1.00 50.09 92 GLY A N 1
ATOM 650 C CA . GLY A 1 92 ? -11.751 20.000 9.252 1.00 50.09 92 GLY A CA 1
ATOM 651 C C . GLY A 1 92 ? -12.724 18.837 9.062 1.00 50.09 92 GLY A C 1
ATOM 652 O O . GLY A 1 92 ? -12.947 18.372 7.947 1.00 50.09 92 GLY A O 1
ATOM 653 N N . SER A 1 93 ? -13.270 18.365 10.187 1.00 49.00 93 SER A N 1
ATOM 654 C CA . SER A 1 93 ? -14.381 17.407 10.254 1.00 49.00 93 SER A CA 1
ATOM 655 C C . SER A 1 93 ? -15.650 17.952 9.615 1.00 49.00 93 SER A C 1
ATOM 657 O O . SER A 1 93 ? -15.989 19.105 9.976 1.00 49.00 93 SER A O 1
#

Secondary structure (DSSP, 8-state):
--HHHHHHHHHHHHHHHHHHHHHHHHHHHHHHTTTS-HHHHHHHHHHHHHHHHHHHHHHHHH---GGGHHHHHHHHHHHHHHHHHHHHHHH--

pLDDT: mean 73.63, std 9.88, range [49.0, 88.44]

Foldseek 3Di:
DPPVVVVVVLVVQLVVLLVQLLVQLVVQLVVCVVPDPNVLSNLLSNQLSVLSSVLSSCCVPVVDDPVVSVCSSVVRSVVSSVVVVVVDVVVDD

Solvent-accessible surface area (backbone atoms only — not comparable to full-atom values): 4736 Å² total; per-residue (Å²): 132,61,70,71,63,53,52,57,49,52,51,54,46,42,53,53,12,43,54,54,3,49,53,50,8,52,55,46,21,66,60,36,43,77,80,40,56,66,68,58,13,49,49,44,11,49,23,34,13,54,35,39,16,53,46,41,30,47,26,73,75,68,66,52,62,70,81,66,39,53,60,48,40,68,49,40,14,58,48,45,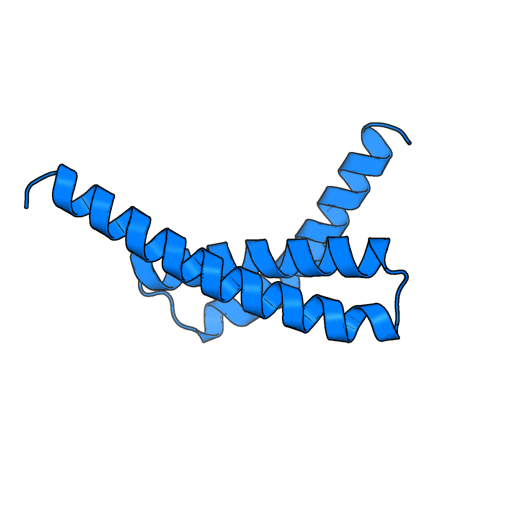34,51,50,53,52,50,49,47,65,70,72,55,132